Protein AF-A0A3A5JEG5-F1 (afdb_monomer_lite)

Secondary structure (DSSP, 8-state):
--HHHHHHHHHHHHHHHHHHHHHHHHHSSS-HHHHHHHHHH-EEEEESTT-TTT-EEEEE-TTHHHHHHHHHHHHSGGGG-SSS-----

Radius of gyration: 19.75 Å; chains: 1; bounding box: 59×29×47 Å

Foldseek 3Di:
DPPVVVVVVVVVVVVVVCVVCVVVQVPDPADPVLVVLQVVQKDWDWPPPVDPVRTDIDIDNVRVVVCVVVSVVVPDPVVPVPPDDDDDD

pLDDT: mean 84.28, std 16.09, range [39.91, 97.0]

Sequence (89 aa):
MSTRAWGDMIAGDRMAVDREFEGEIEESEFNRQQWGLIMTAVEFEIENPEDHDRARLVADTSKLGHVMGELDNLDSPNAMGGGGGSGNG

Structure (mmCIF, N/CA/C/O backbone):
data_AF-A0A3A5JEG5-F1
#
_entry.id   AF-A0A3A5JEG5-F1
#
loop_
_atom_site.group_PDB
_atom_site.id
_atom_site.type_symbol
_atom_site.label_atom_id
_atom_site.label_alt_id
_atom_site.label_comp_id
_atom_site.label_asym_id
_atom_site.label_entity_id
_atom_site.label_seq_id
_atom_site.pdbx_PDB_ins_code
_atom_site.Cartn_x
_atom_site.Cartn_y
_atom_site.Cartn_z
_atom_site.occupancy
_atom_site.B_iso_or_equiv
_atom_site.auth_seq_id
_atom_site.auth_comp_id
_atom_site.auth_asym_id
_atom_site.auth_atom_id
_atom_site.pdbx_PDB_model_num
ATOM 1 N N . MET A 1 1 ? -12.203 18.351 19.647 1.00 55.62 1 MET A N 1
ATOM 2 C CA . MET A 1 1 ? -10.962 17.781 19.085 1.00 55.62 1 MET A CA 1
ATOM 3 C C . MET A 1 1 ? -10.569 18.634 17.890 1.00 55.62 1 MET A C 1
ATOM 5 O O . MET A 1 1 ? -11.348 18.706 16.952 1.00 55.62 1 MET A O 1
ATOM 9 N N . SER A 1 2 ? -9.467 19.387 17.964 1.00 58.41 2 SER A N 1
ATOM 10 C CA . SER A 1 2 ? -9.037 20.234 16.839 1.00 58.41 2 SER A CA 1
ATOM 11 C C . SER A 1 2 ? -8.435 19.348 15.748 1.00 58.41 2 SER A C 1
ATOM 13 O O . SER A 1 2 ? -7.679 18.437 16.072 1.00 58.41 2 SER A O 1
ATOM 15 N N . THR A 1 3 ? -8.749 19.609 14.479 1.00 62.72 3 THR A N 1
ATOM 16 C CA . THR A 1 3 ? -8.340 18.827 13.295 1.00 62.72 3 THR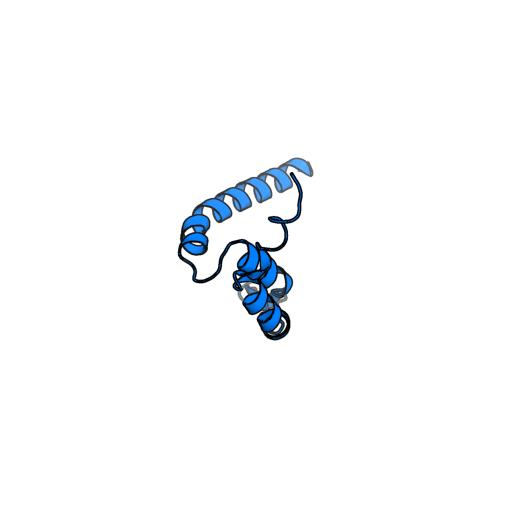 A CA 1
ATOM 17 C C . THR A 1 3 ? -6.831 18.527 13.228 1.00 62.72 3 THR A C 1
ATOM 19 O O . THR A 1 3 ? -6.419 17.558 12.611 1.00 62.72 3 THR A O 1
ATOM 22 N N . ARG A 1 4 ? -5.991 19.317 13.908 1.00 68.56 4 ARG A N 1
ATOM 23 C CA . ARG A 1 4 ? -4.539 19.080 13.998 1.00 68.56 4 ARG A CA 1
ATOM 24 C C . ARG A 1 4 ? -4.168 17.818 14.793 1.00 68.56 4 ARG A C 1
ATOM 26 O O . ARG A 1 4 ? -3.233 17.133 14.421 1.00 68.56 4 ARG A O 1
ATOM 33 N N . ALA A 1 5 ? -4.931 17.464 15.830 1.00 82.19 5 ALA A N 1
ATOM 34 C CA . ALA A 1 5 ? -4.559 16.378 16.741 1.00 82.19 5 ALA A CA 1
ATOM 35 C C . ALA A 1 5 ? -4.660 14.975 16.115 1.00 82.19 5 ALA A C 1
ATOM 37 O O . ALA A 1 5 ? -3.851 14.110 16.429 1.00 82.19 5 ALA A O 1
ATOM 38 N N . TRP A 1 6 ? -5.643 14.735 15.238 1.00 88.06 6 TRP A N 1
ATOM 39 C CA . TRP A 1 6 ? -5.763 13.439 14.557 1.00 88.06 6 TRP A CA 1
ATOM 40 C C . TRP A 1 6 ? -4.766 13.314 13.399 1.00 88.06 6 TRP A C 1
ATOM 42 O O . TRP A 1 6 ? -4.251 12.229 13.162 1.00 88.06 6 TRP A O 1
ATOM 52 N N . GLY A 1 7 ? -4.455 14.421 12.713 1.00 89.19 7 GLY A N 1
ATOM 53 C CA . GLY A 1 7 ? -3.444 14.437 11.654 1.00 89.19 7 GLY A CA 1
ATOM 54 C C . GLY A 1 7 ? -2.052 14.109 12.192 1.00 89.19 7 GLY A C 1
ATOM 55 O O . GLY A 1 7 ? -1.369 13.259 11.629 1.00 89.19 7 GLY A O 1
ATOM 56 N N . ASP A 1 8 ? -1.676 14.711 13.323 1.00 91.00 8 ASP A N 1
ATOM 57 C CA . ASP A 1 8 ? -0.395 14.436 13.986 1.00 91.00 8 ASP A CA 1
ATOM 58 C C . ASP A 1 8 ? -0.300 12.973 14.462 1.00 91.00 8 ASP A C 1
ATOM 60 O O . ASP A 1 8 ? 0.760 12.359 14.355 1.00 91.00 8 ASP A O 1
ATOM 64 N N . MET A 1 9 ? -1.413 12.395 14.933 1.00 90.19 9 MET A N 1
ATOM 65 C CA . MET A 1 9 ? -1.495 10.981 15.322 1.00 90.19 9 MET A CA 1
ATOM 66 C C . MET A 1 9 ? -1.260 10.054 14.123 1.00 90.19 9 MET A C 1
ATOM 68 O O . MET A 1 9 ? -0.366 9.217 14.173 1.00 90.19 9 MET A O 1
ATOM 72 N N . ILE A 1 10 ? -1.988 10.258 13.019 1.00 89.19 10 ILE A N 1
ATOM 73 C CA . ILE A 1 10 ? -1.831 9.439 11.807 1.00 89.19 10 ILE A CA 1
ATOM 74 C C . ILE A 1 10 ? -0.423 9.583 11.221 1.00 89.19 10 ILE A C 1
ATOM 76 O O . ILE A 1 10 ? 0.168 8.594 10.796 1.00 89.19 10 ILE A O 1
ATOM 80 N N . ALA A 1 11 ? 0.137 10.795 11.203 1.00 92.94 11 ALA A N 1
ATOM 81 C CA . ALA A 1 11 ? 1.501 11.013 10.729 1.00 92.94 11 ALA A CA 1
ATOM 82 C C . ALA A 1 11 ? 2.532 10.279 11.604 1.00 92.94 11 ALA A C 1
ATOM 84 O O . ALA A 1 11 ? 3.467 9.673 11.080 1.00 92.94 11 ALA A O 1
ATOM 85 N N . GLY A 1 12 ? 2.353 10.307 12.929 1.00 93.50 12 GLY A N 1
ATOM 86 C CA . GLY A 1 12 ? 3.182 9.568 13.879 1.00 93.50 12 GLY A CA 1
ATOM 87 C C . GLY A 1 12 ? 3.136 8.058 13.650 1.00 93.50 12 GLY A C 1
ATOM 88 O O . GLY A 1 12 ? 4.190 7.433 13.514 1.00 93.50 12 GLY A O 1
ATOM 89 N N . ASP A 1 13 ? 1.930 7.500 13.542 1.00 93.06 13 ASP A N 1
ATOM 90 C CA . ASP A 1 13 ? 1.712 6.073 13.289 1.00 93.06 13 ASP A CA 1
ATOM 91 C C . ASP A 1 13 ? 2.291 5.659 11.933 1.00 93.06 13 ASP A C 1
ATOM 93 O O . ASP A 1 13 ? 2.998 4.656 11.841 1.00 93.06 13 ASP A O 1
ATOM 97 N N . ARG A 1 14 ? 2.095 6.476 10.889 1.00 91.88 14 ARG A N 1
ATOM 98 C CA . ARG A 1 14 ? 2.681 6.230 9.566 1.00 91.88 14 ARG A CA 1
ATOM 99 C C . ARG A 1 14 ? 4.200 6.140 9.632 1.00 91.88 14 ARG A C 1
ATOM 101 O O . ARG A 1 14 ? 4.766 5.187 9.114 1.00 91.88 14 ARG A O 1
ATOM 108 N N . MET A 1 15 ? 4.852 7.093 10.299 1.00 92.75 15 MET A N 1
ATOM 109 C CA . MET A 1 15 ? 6.307 7.065 10.456 1.00 92.75 15 MET A CA 1
ATOM 110 C C . MET A 1 15 ? 6.788 5.850 11.259 1.00 92.75 15 MET A C 1
ATOM 112 O O . MET A 1 15 ? 7.919 5.411 11.065 1.00 92.75 15 MET A O 1
ATOM 116 N N . ALA A 1 16 ? 5.990 5.340 12.202 1.00 93.19 16 ALA A N 1
ATOM 117 C CA . ALA A 1 16 ? 6.325 4.121 12.934 1.00 93.19 16 ALA A CA 1
ATOM 118 C C . ALA A 1 16 ? 6.277 2.892 12.021 1.00 93.19 16 ALA A C 1
ATOM 120 O O . ALA A 1 16 ? 7.259 2.154 11.981 1.00 93.19 16 ALA A O 1
ATOM 121 N N . VAL A 1 17 ? 5.204 2.748 11.239 1.00 90.88 17 VAL A N 1
ATOM 122 C CA . VAL A 1 17 ? 5.058 1.684 10.235 1.00 90.88 17 VAL A CA 1
ATOM 123 C C . VAL A 1 17 ? 6.165 1.769 9.181 1.00 90.88 17 VAL A C 1
ATOM 125 O O . VAL A 1 17 ? 6.780 0.759 8.866 1.00 90.88 17 VAL A O 1
ATOM 128 N N . ASP A 1 18 ? 6.490 2.968 8.689 1.00 89.94 18 ASP A N 1
ATOM 129 C CA . ASP A 1 18 ? 7.565 3.156 7.705 1.00 89.94 18 ASP A CA 1
ATOM 130 C C . ASP A 1 18 ? 8.910 2.617 8.214 1.00 89.94 18 ASP A C 1
ATOM 132 O O . ASP A 1 18 ? 9.640 1.986 7.458 1.00 89.94 18 ASP A O 1
ATOM 136 N N . ARG A 1 19 ? 9.228 2.821 9.500 1.00 90.19 19 ARG A N 1
ATOM 137 C CA . ARG A 1 19 ? 10.464 2.298 10.106 1.00 90.19 19 ARG A CA 1
ATOM 138 C C . ARG A 1 19 ? 10.432 0.790 10.332 1.00 90.19 19 ARG A C 1
ATOM 140 O O . ARG A 1 19 ? 11.471 0.152 10.237 1.00 90.19 19 ARG A O 1
ATOM 147 N N . GLU A 1 20 ? 9.275 0.240 10.688 1.00 91.81 20 GLU A N 1
ATOM 148 C CA . GLU A 1 20 ? 9.110 -1.200 10.916 1.00 91.81 20 GLU A CA 1
ATOM 149 C C . GLU A 1 20 ? 9.303 -1.990 9.618 1.00 91.81 20 GLU A C 1
ATOM 151 O O . GLU A 1 20 ? 10.010 -2.994 9.608 1.00 91.81 20 GLU A O 1
ATOM 156 N N . PHE A 1 21 ? 8.751 -1.482 8.516 1.00 87.75 21 PHE A N 1
ATOM 157 C CA . PHE A 1 21 ? 8.777 -2.147 7.213 1.00 87.75 21 PHE A CA 1
ATOM 158 C C . PHE A 1 21 ? 9.973 -1.763 6.333 1.00 87.75 21 PHE A C 1
ATOM 160 O O . PHE A 1 21 ? 10.140 -2.338 5.259 1.00 87.75 21 PHE A O 1
ATOM 167 N N . GLU A 1 22 ? 10.826 -0.821 6.754 1.00 87.81 22 GLU A N 1
ATOM 168 C CA . GLU A 1 22 ? 11.986 -0.397 5.957 1.00 87.81 22 GLU A CA 1
ATOM 169 C C . GLU A 1 22 ? 12.906 -1.577 5.617 1.00 87.81 22 GLU A C 1
ATOM 171 O O . GLU A 1 22 ? 13.279 -1.733 4.456 1.00 87.81 22 GLU A O 1
ATOM 176 N N . GLY A 1 23 ? 13.192 -2.448 6.591 1.00 87.88 23 GLY A N 1
ATOM 177 C CA . GLY A 1 23 ? 14.016 -3.640 6.369 1.00 87.88 23 GLY A CA 1
ATOM 178 C C . GLY A 1 23 ? 13.396 -4.616 5.367 1.00 87.88 23 GLY A C 1
ATOM 179 O O . GLY A 1 23 ? 14.086 -5.090 4.475 1.00 87.88 23 GLY A O 1
ATOM 180 N N . GLU A 1 24 ? 12.085 -4.856 5.447 1.00 88.19 24 GLU A N 1
ATOM 181 C CA . GLU A 1 24 ? 11.384 -5.749 4.512 1.00 88.19 24 GLU A CA 1
ATOM 182 C C . GLU A 1 24 ? 11.387 -5.200 3.080 1.00 88.19 24 GLU A C 1
ATOM 184 O O . GLU A 1 24 ? 11.549 -5.955 2.122 1.00 88.19 24 GLU A O 1
ATOM 189 N N . ILE A 1 25 ? 11.246 -3.880 2.923 1.00 86.62 25 ILE A N 1
ATOM 190 C CA . ILE A 1 25 ? 11.330 -3.224 1.613 1.00 86.62 25 ILE A CA 1
ATOM 191 C C . ILE A 1 25 ? 12.754 -3.318 1.054 1.00 86.62 25 ILE A C 1
ATOM 193 O O . ILE A 1 25 ? 12.924 -3.583 -0.136 1.00 86.62 25 ILE A O 1
ATOM 197 N N . GLU A 1 26 ? 13.774 -3.108 1.889 1.00 86.31 26 GLU A N 1
ATOM 198 C CA . GLU A 1 26 ? 15.181 -3.197 1.479 1.00 86.31 26 GLU A CA 1
ATOM 199 C C . GLU A 1 26 ? 15.624 -4.624 1.140 1.00 86.31 26 GLU A C 1
ATOM 201 O O . GLU A 1 26 ? 16.439 -4.805 0.236 1.00 86.31 26 GLU A O 1
ATOM 206 N N . GLU A 1 27 ? 15.078 -5.626 1.828 1.00 89.81 27 GLU A N 1
ATOM 207 C CA . GLU A 1 27 ? 15.332 -7.047 1.568 1.00 89.81 27 GLU A CA 1
ATOM 208 C C . GLU A 1 27 ? 14.485 -7.615 0.419 1.00 89.81 27 GLU A C 1
ATOM 210 O O . GLU A 1 27 ? 14.709 -8.749 -0.014 1.00 89.81 27 GLU A O 1
ATOM 215 N N . SER A 1 28 ? 13.515 -6.851 -0.087 1.00 88.88 28 SER A N 1
ATOM 216 C CA . SER A 1 28 ? 12.649 -7.305 -1.171 1.00 88.88 28 SER A CA 1
ATOM 217 C C . SER A 1 28 ? 13.395 -7.443 -2.505 1.00 88.88 28 SER A C 1
ATOM 219 O O . SER A 1 28 ? 14.428 -6.821 -2.750 1.00 88.88 28 SER A O 1
ATOM 221 N N . GLU A 1 29 ? 12.812 -8.216 -3.421 1.00 89.56 29 GLU A N 1
ATOM 222 C CA . GLU A 1 29 ? 13.310 -8.356 -4.795 1.00 89.56 29 GLU A CA 1
ATOM 223 C C . GLU A 1 29 ? 13.143 -7.085 -5.648 1.00 89.56 29 GLU A C 1
ATOM 225 O O . GLU A 1 29 ? 13.744 -6.979 -6.716 1.00 89.56 29 GLU A O 1
ATOM 230 N N . PHE A 1 30 ? 12.354 -6.114 -5.178 1.00 89.94 30 PHE A N 1
ATOM 231 C CA . PHE A 1 30 ? 12.047 -4.883 -5.897 1.00 89.94 30 PHE A CA 1
ATOM 232 C C . PHE A 1 30 ? 12.816 -3.695 -5.320 1.00 89.94 30 PHE A C 1
ATOM 234 O O . PHE A 1 30 ? 12.857 -3.457 -4.114 1.00 89.94 30 PHE A O 1
ATOM 241 N N . ASN A 1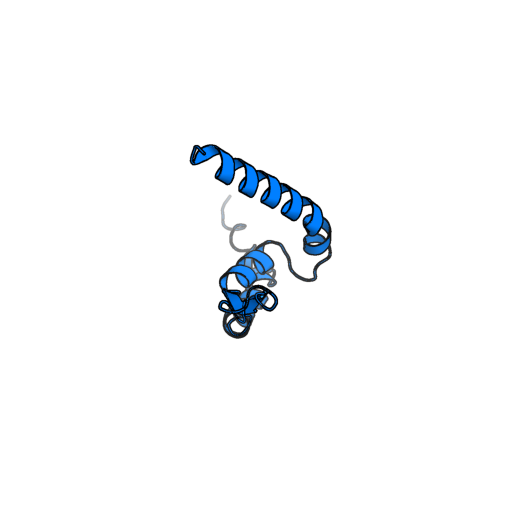 31 ? 13.364 -2.858 -6.195 1.00 88.12 31 ASN A N 1
ATOM 242 C CA . ASN A 1 31 ? 13.948 -1.593 -5.775 1.00 88.12 31 ASN A CA 1
ATOM 243 C C . ASN A 1 31 ? 12.860 -0.564 -5.395 1.00 88.12 31 ASN A C 1
ATOM 245 O O . ASN A 1 31 ? 11.673 -0.708 -5.698 1.00 88.12 31 ASN A O 1
ATOM 249 N N . ARG A 1 32 ? 13.269 0.541 -4.757 1.00 86.50 32 ARG A N 1
ATOM 250 C CA . ARG A 1 32 ? 12.337 1.585 -4.287 1.00 86.50 32 ARG A CA 1
ATOM 251 C C . ARG A 1 32 ? 11.477 2.201 -5.409 1.00 86.50 32 ARG A C 1
ATOM 253 O O . 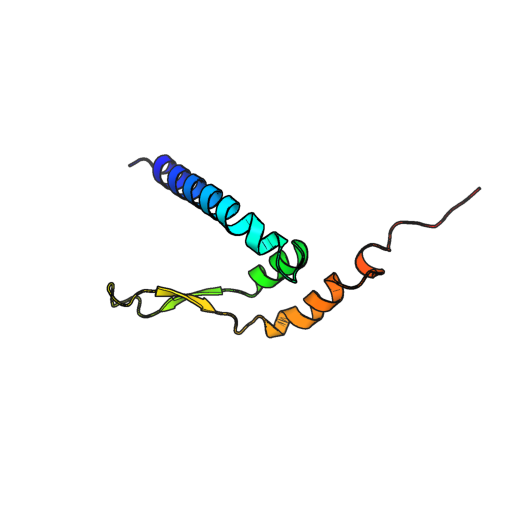ARG A 1 32 ? 10.343 2.590 -5.146 1.00 86.50 32 ARG A O 1
ATOM 260 N N . GLN A 1 33 ? 11.980 2.294 -6.645 1.00 89.94 33 GLN A N 1
ATOM 261 C CA . GLN A 1 33 ? 11.208 2.815 -7.785 1.00 89.94 33 GLN A CA 1
ATOM 262 C C . GLN A 1 33 ? 10.154 1.809 -8.257 1.00 89.94 33 GLN A C 1
ATOM 264 O O . GLN A 1 33 ? 9.016 2.196 -8.522 1.00 89.94 33 GLN A O 1
ATOM 269 N N . GLN A 1 34 ? 10.507 0.522 -8.295 1.00 92.44 34 GLN A N 1
ATOM 270 C CA . GLN A 1 34 ? 9.576 -0.561 -8.607 1.00 92.44 34 GLN A CA 1
ATOM 271 C C . GLN A 1 34 ? 8.449 -0.637 -7.570 1.00 92.44 34 GLN A C 1
ATOM 273 O O . GLN A 1 34 ? 7.282 -0.675 -7.954 1.00 92.44 34 GLN A O 1
ATOM 278 N N . TRP A 1 35 ? 8.757 -0.528 -6.273 1.00 91.94 35 TRP A N 1
ATOM 279 C CA . TRP A 1 35 ? 7.729 -0.401 -5.230 1.00 91.94 35 TRP A CA 1
ATOM 280 C C . TRP A 1 35 ? 6.817 0.806 -5.434 1.00 91.94 35 TRP A C 1
ATOM 282 O O . TRP A 1 35 ? 5.602 0.696 -5.273 1.00 91.94 35 TRP A O 1
ATOM 292 N N . GLY A 1 36 ? 7.385 1.947 -5.833 1.00 91.19 36 GLY A N 1
ATOM 293 C CA . GLY A 1 36 ? 6.610 3.133 -6.185 1.00 91.19 36 GLY A CA 1
ATOM 294 C C . GLY A 1 36 ? 5.583 2.848 -7.281 1.00 91.19 36 GLY A C 1
ATOM 295 O O . GLY A 1 36 ? 4.423 3.221 -7.132 1.00 91.19 36 GLY A O 1
ATOM 296 N N . LEU A 1 37 ? 5.984 2.141 -8.342 1.00 94.56 37 LEU A N 1
ATOM 297 C CA . LEU A 1 37 ? 5.097 1.753 -9.438 1.00 94.56 37 LEU A CA 1
ATOM 298 C C . LEU A 1 37 ? 4.053 0.712 -9.004 1.00 94.56 37 LEU A C 1
ATOM 300 O O . LEU A 1 37 ? 2.873 0.893 -9.303 1.00 94.56 37 LEU A O 1
ATOM 304 N N . ILE A 1 38 ? 4.449 -0.321 -8.253 1.00 93.50 38 ILE A N 1
ATOM 305 C CA . ILE A 1 38 ? 3.534 -1.328 -7.683 1.00 93.50 38 ILE A CA 1
ATOM 306 C C . ILE A 1 38 ? 2.411 -0.639 -6.903 1.00 93.50 38 ILE A C 1
ATOM 308 O O . ILE A 1 38 ? 1.238 -0.908 -7.149 1.00 93.50 38 ILE A O 1
ATOM 312 N N . MET A 1 39 ? 2.750 0.316 -6.033 1.00 93.62 39 MET A N 1
ATOM 313 C CA . MET A 1 39 ? 1.772 1.035 -5.209 1.00 93.62 39 MET A CA 1
ATOM 314 C C . MET A 1 39 ? 0.779 1.887 -6.014 1.00 93.62 39 MET A C 1
ATOM 316 O O . MET A 1 39 ? -0.275 2.226 -5.486 1.00 93.62 39 MET A O 1
ATOM 320 N N . THR A 1 40 ? 1.061 2.217 -7.281 1.00 95.00 40 THR A N 1
ATOM 321 C CA . TH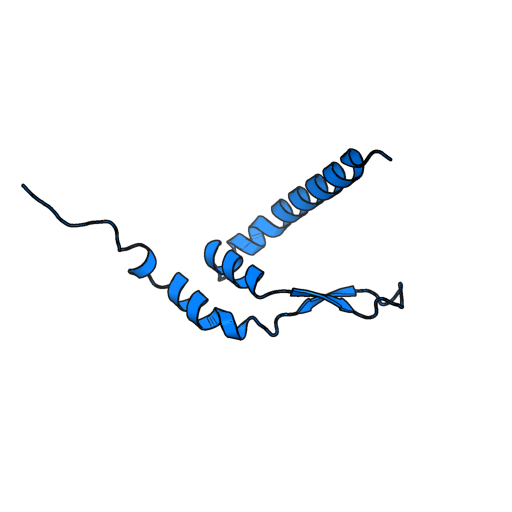R A 1 40 ? 0.081 2.893 -8.158 1.00 95.00 40 THR A CA 1
ATOM 322 C C . THR A 1 40 ? -0.992 1.954 -8.709 1.00 95.00 40 THR A C 1
ATOM 324 O O . THR A 1 40 ? -2.047 2.416 -9.137 1.00 95.00 40 THR A O 1
ATOM 327 N N . ALA A 1 41 ? -0.721 0.648 -8.707 1.00 96.81 41 ALA A N 1
ATOM 328 C CA . ALA A 1 41 ? -1.609 -0.394 -9.208 1.00 96.81 41 ALA A CA 1
ATOM 329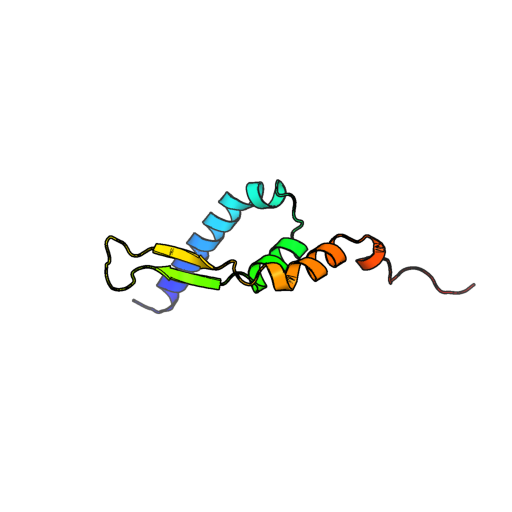 C C . ALA A 1 41 ? -2.244 -1.231 -8.086 1.00 96.81 41 ALA A C 1
ATOM 331 O O . ALA A 1 41 ? -2.999 -2.158 -8.375 1.00 96.81 41 ALA A O 1
ATOM 332 N N . VAL A 1 42 ? -1.948 -0.913 -6.824 1.00 96.31 42 VAL A N 1
ATOM 333 C CA . VAL A 1 42 ? -2.616 -1.490 -5.657 1.00 96.31 42 VAL A CA 1
ATOM 334 C C . VAL A 1 42 ? -3.707 -0.538 -5.198 1.00 96.31 42 VAL A C 1
ATOM 336 O O . VAL A 1 42 ? -3.456 0.637 -4.932 1.00 96.31 42 VAL A O 1
ATOM 339 N N . GLU A 1 43 ? -4.917 -1.064 -5.067 1.00 96.00 43 GLU A N 1
ATOM 340 C CA . GLU A 1 43 ? -6.036 -0.356 -4.451 1.00 96.00 43 GLU A CA 1
ATOM 341 C C . GLU A 1 43 ? -6.382 -1.016 -3.118 1.00 96.00 43 GLU A C 1
ATOM 343 O O . GLU A 1 43 ? -6.100 -2.191 -2.900 1.00 96.00 43 GLU A O 1
ATOM 348 N N . PHE A 1 44 ? -6.954 -0.250 -2.192 1.00 95.06 44 PHE A N 1
ATOM 349 C CA . PHE A 1 44 ? -7.360 -0.770 -0.891 1.00 95.06 44 PHE A CA 1
ATOM 350 C C . PHE A 1 44 ? -8.874 -0.715 -0.760 1.00 95.06 44 PHE A C 1
ATOM 352 O O . PHE A 1 44 ? -9.482 0.340 -0.949 1.00 95.06 44 PHE A O 1
ATOM 359 N N . GLU A 1 45 ? -9.464 -1.841 -0.378 1.00 95.12 45 GLU A N 1
ATOM 360 C CA . GLU A 1 45 ? -10.899 -1.981 -0.158 1.00 95.12 45 GLU A CA 1
ATOM 361 C C . GLU A 1 45 ? -11.182 -2.472 1.262 1.00 95.12 45 GLU A C 1
ATOM 363 O O . GLU A 1 45 ? -10.340 -3.098 1.908 1.00 95.12 45 GLU A O 1
ATOM 368 N N . ILE A 1 46 ? -12.381 -2.178 1.766 1.00 95.81 46 ILE A N 1
ATOM 369 C CA . ILE A 1 46 ? -12.870 -2.735 3.028 1.00 95.81 46 ILE A CA 1
ATOM 370 C C . ILE A 1 46 ? -13.838 -3.864 2.684 1.00 95.81 46 ILE A C 1
ATOM 372 O O . ILE A 1 46 ? -14.940 -3.608 2.201 1.00 95.81 46 ILE A O 1
ATOM 376 N N . GLU A 1 47 ? -13.440 -5.105 2.946 1.00 96.12 47 GLU A N 1
ATOM 377 C CA . GLU A 1 47 ? -14.325 -6.266 2.841 1.00 96.12 47 GLU A CA 1
ATOM 378 C C . GLU A 1 47 ? -15.312 -6.306 4.012 1.00 96.12 47 GLU A C 1
ATOM 380 O O . GLU A 1 47 ? -14.919 -6.069 5.151 1.00 96.12 47 GLU A O 1
ATOM 385 N N . ASN A 1 48 ? -16.569 -6.688 3.747 1.00 96.00 48 ASN A N 1
ATOM 386 C CA . ASN A 1 48 ? -17.666 -6.761 4.730 1.00 96.00 48 ASN A CA 1
ATOM 387 C C . ASN A 1 48 ? -17.835 -5.464 5.565 1.00 96.00 48 ASN A C 1
ATOM 389 O O . ASN A 1 48 ? -17.849 -5.532 6.796 1.00 96.00 48 ASN A O 1
ATOM 393 N N . PRO A 1 49 ? -17.936 -4.272 4.944 1.00 96.12 49 PRO A N 1
ATOM 394 C CA . PRO A 1 49 ? -17.951 -2.993 5.666 1.00 96.12 49 PRO A CA 1
ATOM 395 C C . PRO A 1 49 ? -19.150 -2.821 6.616 1.00 96.12 49 PRO A C 1
ATOM 397 O O . PRO A 1 49 ? -19.105 -1.998 7.528 1.00 96.12 49 PRO A O 1
ATOM 400 N N . GLU A 1 50 ? -20.228 -3.574 6.408 1.00 97.00 50 GLU A N 1
ATOM 401 C CA . GLU A 1 50 ? -21.431 -3.581 7.240 1.00 97.00 50 GLU A CA 1
ATOM 402 C C . GLU A 1 50 ? -21.313 -4.422 8.522 1.00 97.00 50 GLU A C 1
ATOM 404 O O . GLU A 1 50 ? -22.134 -4.259 9.427 1.00 97.00 50 GLU A O 1
ATOM 409 N N . ASP A 1 51 ? -20.309 -5.298 8.618 1.00 96.94 51 ASP A N 1
ATOM 410 C CA . ASP A 1 51 ? -20.070 -6.174 9.767 1.00 96.94 51 ASP A CA 1
ATOM 411 C C . ASP A 1 51 ? -18.742 -5.805 10.432 1.00 96.94 51 ASP A C 1
ATOM 413 O O . ASP A 1 51 ? -17.666 -6.177 9.972 1.00 96.94 51 ASP A O 1
ATOM 417 N N . HIS A 1 52 ? -18.819 -5.079 11.547 1.00 92.62 52 HIS A N 1
ATOM 418 C CA . HIS A 1 52 ? -17.645 -4.572 12.257 1.00 92.62 52 HIS A CA 1
ATOM 419 C C . HIS A 1 52 ? -16.684 -5.680 12.729 1.00 92.62 52 HIS A C 1
ATOM 421 O O . HIS A 1 52 ? -15.481 -5.439 12.807 1.00 92.62 52 HIS A O 1
ATOM 427 N N . ASP A 1 53 ? -17.180 -6.888 13.012 1.00 96.00 53 ASP A N 1
ATOM 428 C CA . ASP A 1 53 ? -16.337 -8.005 13.461 1.00 96.00 53 ASP A CA 1
ATOM 429 C C . ASP A 1 53 ? -15.640 -8.711 12.287 1.00 96.00 53 ASP A C 1
ATOM 431 O O . ASP A 1 53 ? -14.651 -9.428 12.473 1.00 96.00 53 ASP A O 1
ATOM 435 N N . ARG A 1 54 ? -16.141 -8.511 11.062 1.00 95.00 54 ARG A N 1
ATOM 436 C CA . ARG A 1 54 ? -15.597 -9.096 9.827 1.00 95.00 54 ARG A CA 1
ATOM 437 C C . ARG A 1 54 ? -14.936 -8.079 8.901 1.00 95.00 54 ARG A C 1
ATOM 439 O O . ARG A 1 54 ? -14.290 -8.501 7.938 1.00 95.00 54 ARG A O 1
ATOM 446 N N . ALA A 1 55 ? -15.077 -6.789 9.192 1.00 96.69 55 ALA A N 1
ATOM 447 C CA . ALA A 1 55 ? -14.518 -5.704 8.410 1.00 96.69 55 ALA A CA 1
ATOM 448 C C . ALA A 1 55 ? -12.991 -5.821 8.345 1.00 96.69 55 ALA A C 1
ATOM 450 O O . ALA A 1 55 ? -12.308 -5.859 9.372 1.00 96.69 55 ALA A O 1
ATOM 451 N N . ARG A 1 56 ? -12.439 -5.872 7.130 1.00 95.69 56 ARG A N 1
ATOM 452 C CA . ARG A 1 56 ? -10.990 -5.965 6.920 1.00 95.69 56 ARG A CA 1
ATOM 453 C C . ARG A 1 56 ? -10.553 -5.080 5.766 1.00 95.69 56 ARG A C 1
ATOM 455 O O . ARG A 1 56 ? -11.150 -5.128 4.698 1.00 95.69 56 ARG A O 1
ATOM 462 N N . LEU A 1 57 ? -9.476 -4.325 5.978 1.00 93.44 57 LEU A N 1
ATOM 463 C CA . LEU A 1 57 ? -8.759 -3.657 4.898 1.00 93.44 57 LEU A CA 1
ATOM 464 C C . LEU A 1 57 ? -7.967 -4.705 4.107 1.00 93.44 57 LEU A C 1
ATOM 466 O O . LEU A 1 57 ? -7.103 -5.378 4.673 1.00 93.44 57 LEU A O 1
ATOM 470 N N . VAL A 1 58 ? -8.267 -4.850 2.823 1.00 96.12 58 VAL A N 1
ATOM 471 C CA . VAL A 1 58 ? -7.583 -5.772 1.912 1.00 96.12 58 VAL A CA 1
ATOM 472 C C . VAL A 1 58 ? -6.989 -5.004 0.739 1.00 96.12 58 VAL A C 1
ATOM 474 O O . VAL A 1 58 ? -7.486 -3.944 0.361 1.00 96.12 58 VAL A O 1
ATOM 477 N N . ALA A 1 59 ? -5.905 -5.534 0.180 1.00 95.69 59 ALA A N 1
ATOM 478 C CA . ALA A 1 59 ? -5.294 -4.997 -1.027 1.00 95.69 59 ALA A CA 1
ATOM 479 C C . ALA A 1 59 ? -5.894 -5.687 -2.260 1.00 95.69 59 ALA A C 1
ATOM 481 O O . ALA A 1 59 ? -5.765 -6.905 -2.409 1.00 95.69 59 ALA A O 1
ATOM 482 N N . ASP A 1 60 ? -6.503 -4.912 -3.155 1.00 96.31 60 ASP A N 1
ATOM 483 C CA . ASP A 1 60 ? -6.799 -5.353 -4.511 1.00 96.31 60 ASP A CA 1
ATOM 484 C C . ASP A 1 60 ? -5.539 -5.213 -5.375 1.00 96.31 60 ASP A C 1
ATOM 486 O O . ASP A 1 60 ? -4.988 -4.129 -5.575 1.00 96.31 60 ASP A O 1
ATOM 490 N N . THR A 1 61 ? -5.084 -6.353 -5.885 1.00 96.12 61 THR A N 1
ATOM 491 C CA . THR A 1 61 ? -3.890 -6.496 -6.725 1.00 96.12 61 THR A CA 1
ATOM 492 C C . THR A 1 61 ? -4.237 -6.874 -8.165 1.00 96.12 61 THR A C 1
ATOM 494 O O . THR A 1 61 ? -3.347 -7.150 -8.972 1.00 96.12 61 THR A O 1
ATOM 497 N N . SER A 1 62 ? -5.524 -6.855 -8.526 1.00 96.44 62 SER A N 1
ATOM 498 C CA . SER A 1 62 ? -6.023 -7.224 -9.855 1.00 96.44 62 SER A CA 1
ATOM 499 C C . SER A 1 62 ? -5.383 -6.412 -10.988 1.00 96.44 62 SER A C 1
ATOM 501 O O . SER A 1 62 ? -5.232 -6.914 -12.104 1.00 96.44 62 SER A O 1
ATOM 503 N N . LYS A 1 63 ? -4.940 -5.181 -10.697 1.00 96.00 63 LYS A N 1
ATOM 504 C CA . LYS A 1 63 ? -4.324 -4.263 -11.664 1.00 96.00 63 LYS A CA 1
ATOM 505 C C . LYS A 1 63 ? -2.807 -4.407 -11.788 1.00 96.00 63 LYS A C 1
ATOM 507 O O . LYS A 1 63 ? -2.234 -3.804 -12.695 1.00 96.00 63 LYS A O 1
ATOM 512 N N . LEU A 1 64 ? -2.148 -5.230 -10.964 1.00 95.00 64 LEU A N 1
ATOM 513 C CA . LEU A 1 64 ? -0.689 -5.401 -11.023 1.00 95.00 64 LEU A CA 1
ATOM 514 C C . LEU A 1 64 ? -0.211 -5.882 -12.398 1.00 95.00 64 LEU A C 1
ATOM 516 O O . LEU A 1 64 ? 0.816 -5.423 -12.893 1.00 95.00 64 LEU A O 1
ATOM 520 N N . GLY A 1 65 ? -0.988 -6.738 -13.067 1.00 94.44 65 GLY A N 1
ATOM 521 C CA . GLY A 1 65 ? -0.659 -7.215 -14.413 1.00 94.44 65 GLY A CA 1
ATOM 522 C C . GLY A 1 65 ? -0.500 -6.094 -15.450 1.00 94.44 65 GLY A C 1
ATOM 523 O O . GLY A 1 65 ? 0.223 -6.273 -16.426 1.00 94.44 65 GLY A O 1
ATOM 524 N N . HIS A 1 66 ? -1.121 -4.928 -15.239 1.00 94.81 66 HIS A N 1
ATOM 525 C CA . HIS A 1 66 ? -1.010 -3.782 -16.145 1.00 94.81 66 HIS A CA 1
ATOM 526 C C . HIS A 1 66 ? 0.321 -3.036 -16.030 1.00 94.81 66 HIS A C 1
ATOM 528 O O . HIS A 1 66 ? 0.718 -2.382 -16.992 1.00 94.81 66 HIS A O 1
ATOM 534 N N . VAL A 1 67 ? 1.006 -3.134 -14.886 1.00 93.81 67 VAL A N 1
ATOM 535 C CA . VAL A 1 67 ? 2.276 -2.433 -14.641 1.00 93.81 67 VAL A CA 1
ATOM 536 C C . VAL A 1 67 ? 3.503 -3.334 -14.769 1.00 93.81 67 VAL A C 1
ATOM 538 O O . VAL A 1 67 ? 4.611 -2.816 -14.820 1.00 93.81 67 VAL A O 1
ATOM 541 N N . MET A 1 68 ? 3.334 -4.657 -14.894 1.00 91.12 68 MET A N 1
ATOM 542 C CA . MET A 1 68 ? 4.453 -5.612 -14.986 1.00 91.12 68 MET A CA 1
ATOM 543 C C . MET A 1 68 ? 5.440 -5.300 -16.117 1.00 91.12 68 MET A C 1
ATOM 545 O O . MET A 1 68 ? 6.642 -5.284 -15.887 1.00 91.12 68 MET A O 1
ATOM 549 N N . GLY A 1 69 ? 4.952 -4.965 -17.315 1.00 91.31 69 GLY A N 1
ATOM 550 C CA . GLY A 1 69 ? 5.849 -4.618 -18.425 1.00 91.31 69 GLY A CA 1
ATOM 551 C C . GLY A 1 69 ? 6.674 -3.350 -18.170 1.00 91.31 69 GLY A C 1
ATOM 552 O O . GLY A 1 69 ? 7.792 -3.236 -18.658 1.00 91.31 69 GLY A O 1
ATOM 553 N N . GLU A 1 70 ? 6.146 -2.409 -17.386 1.00 91.00 70 GLU A N 1
ATOM 554 C CA . GLU A 1 70 ? 6.882 -1.206 -16.989 1.00 91.00 70 GLU A CA 1
ATOM 555 C C . GLU A 1 70 ? 7.832 -1.487 -15.812 1.00 91.00 70 GLU A C 1
ATOM 557 O O . GLU A 1 70 ? 8.925 -0.929 -15.761 1.00 91.00 70 GLU A O 1
ATOM 562 N N . LEU A 1 71 ? 7.473 -2.410 -14.911 1.00 90.81 71 LEU A N 1
ATOM 563 C CA . LEU A 1 71 ? 8.363 -2.891 -13.848 1.00 90.81 71 LEU A CA 1
ATOM 564 C C . LEU A 1 71 ? 9.642 -3.527 -14.411 1.00 90.81 71 LEU A C 1
ATOM 566 O O . LEU A 1 71 ? 10.726 -3.242 -13.898 1.00 90.81 71 LEU A O 1
ATOM 570 N N . ASP A 1 72 ? 9.527 -4.306 -15.490 1.00 88.38 72 ASP A N 1
ATOM 571 C CA . ASP A 1 72 ? 10.672 -4.904 -16.195 1.00 88.38 72 ASP A CA 1
ATOM 572 C C . ASP A 1 72 ? 11.561 -3.834 -16.867 1.00 88.38 72 ASP A C 1
ATOM 574 O O . ASP A 1 72 ? 12.792 -3.944 -16.908 1.00 88.38 72 ASP A O 1
ATOM 578 N N . ASN A 1 73 ? 10.957 -2.752 -17.374 1.00 87.31 73 ASN A N 1
ATOM 579 C CA . ASN A 1 73 ? 11.697 -1.635 -17.970 1.00 87.31 73 ASN A CA 1
ATOM 580 C C . ASN A 1 73 ? 12.512 -0.859 -16.923 1.00 87.31 73 ASN A C 1
ATOM 582 O O . ASN A 1 73 ? 13.611 -0.397 -17.233 1.00 87.31 73 ASN A O 1
ATOM 586 N N . LEU A 1 74 ? 11.998 -0.723 -15.696 1.00 85.56 74 LEU A N 1
ATOM 587 C CA . LEU A 1 74 ? 12.694 -0.048 -14.593 1.00 85.56 74 LEU A CA 1
ATOM 588 C C . LEU A 1 74 ? 13.916 -0.826 -14.089 1.00 85.56 74 LEU A C 1
ATOM 590 O O . LEU A 1 74 ? 14.850 -0.213 -13.574 1.00 85.56 74 LEU A O 1
ATOM 594 N N . ASP A 1 75 ? 13.923 -2.149 -14.249 1.00 74.25 75 ASP A N 1
ATOM 595 C CA . ASP A 1 75 ? 15.082 -2.995 -13.936 1.00 74.25 75 ASP A CA 1
ATOM 596 C C . ASP A 1 75 ? 16.164 -2.930 -15.029 1.00 74.25 75 ASP A C 1
ATOM 598 O O . ASP A 1 75 ? 17.341 -3.224 -14.807 1.00 74.25 75 ASP A O 1
ATOM 602 N N . SER A 1 76 ? 15.789 -2.502 -16.240 1.00 68.25 76 SER A N 1
ATOM 603 C CA . SER A 1 76 ? 16.707 -2.481 -17.370 1.00 68.25 76 SER A CA 1
ATOM 604 C C . SER A 1 76 ? 17.804 -1.416 -17.177 1.00 68.25 76 SER A C 1
ATOM 606 O O . SER A 1 76 ? 17.505 -0.221 -17.087 1.00 68.25 76 SER A O 1
ATOM 608 N N . PRO A 1 77 ? 19.102 -1.786 -17.239 1.00 58.16 77 PRO A N 1
ATOM 609 C CA . PRO A 1 77 ? 20.232 -0.877 -16.994 1.00 58.16 77 PRO A CA 1
ATOM 610 C C . PRO A 1 77 ? 20.322 0.300 -17.983 1.00 58.16 77 PRO A C 1
ATOM 612 O O . PRO A 1 77 ? 21.076 1.250 -17.771 1.00 58.16 77 PRO A O 1
ATOM 615 N N . ASN A 1 78 ? 19.528 0.277 -19.056 1.00 54.72 78 ASN A N 1
ATOM 616 C CA . ASN A 1 78 ? 19.446 1.351 -20.039 1.00 54.72 78 ASN A CA 1
ATOM 617 C C . ASN A 1 78 ? 18.611 2.556 -19.561 1.00 54.72 78 ASN A C 1
ATOM 619 O O . ASN A 1 78 ? 18.754 3.635 -20.137 1.00 54.72 78 ASN A O 1
ATOM 623 N N . ALA A 1 79 ? 17.791 2.422 -18.511 1.00 55.00 79 ALA A N 1
ATOM 624 C CA . ALA A 1 79 ? 16.968 3.520 -17.988 1.00 55.00 79 ALA A CA 1
ATOM 625 C C . ALA A 1 79 ? 17.791 4.615 -17.268 1.00 55.00 79 ALA A C 1
ATOM 627 O O . ALA A 1 79 ? 17.337 5.751 -17.148 1.00 55.00 79 ALA A O 1
ATOM 628 N N . MET A 1 80 ? 19.037 4.320 -16.869 1.00 55.53 80 MET A N 1
ATOM 629 C CA . MET A 1 80 ? 19.988 5.287 -16.289 1.00 55.53 80 MET A CA 1
ATOM 630 C C . MET A 1 80 ? 21.218 5.566 -17.178 1.00 55.53 80 MET A C 1
ATOM 632 O O . MET A 1 80 ? 22.230 6.075 -16.702 1.00 55.53 80 MET A O 1
ATOM 636 N N . GLY A 1 81 ? 21.153 5.263 -18.481 1.00 52.81 81 GLY A N 1
ATOM 637 C CA . GLY A 1 81 ? 22.269 5.461 -19.423 1.00 52.81 81 GLY A CA 1
ATOM 638 C C . GLY A 1 81 ? 22.156 6.674 -20.357 1.00 52.81 81 GLY A C 1
ATOM 639 O O . GLY A 1 81 ? 23.050 6.910 -21.165 1.00 52.81 81 GLY A O 1
ATOM 640 N N . GLY A 1 82 ? 21.072 7.450 -20.290 1.00 49.41 82 GLY A N 1
ATOM 641 C CA . GLY A 1 82 ? 20.760 8.531 -21.238 1.00 49.41 82 GLY A CA 1
ATOM 642 C C . GLY A 1 82 ? 21.293 9.913 -20.850 1.00 49.41 82 GLY A C 1
ATOM 643 O O . GLY A 1 82 ? 20.570 10.894 -20.981 1.00 49.41 82 GLY A O 1
ATOM 644 N N . GLY A 1 83 ? 22.514 10.014 -20.321 1.00 50.50 83 GLY A N 1
ATOM 645 C CA . GLY A 1 83 ? 23.041 11.285 -19.809 1.00 50.50 83 GLY A CA 1
ATOM 646 C C . GLY A 1 83 ? 24.557 11.329 -19.666 1.00 50.50 83 GLY A C 1
ATOM 647 O O . GLY A 1 83 ? 25.068 11.911 -18.718 1.00 50.50 83 GLY A O 1
ATOM 648 N N . GLY A 1 84 ? 25.296 10.687 -20.568 1.00 52.53 84 GLY A N 1
ATOM 649 C CA . GLY A 1 84 ? 26.753 10.676 -20.507 1.00 52.53 84 GLY A CA 1
ATOM 650 C C . GLY A 1 84 ? 27.374 10.369 -21.857 1.00 52.53 84 GLY A C 1
ATOM 651 O O . GLY A 1 84 ? 27.688 9.221 -22.141 1.00 52.53 84 GLY A O 1
ATOM 652 N N . GLY A 1 85 ? 27.578 11.399 -22.680 1.00 56.69 85 GLY A N 1
ATOM 653 C CA . GLY A 1 85 ? 28.495 11.306 -23.817 1.00 56.69 85 GLY A CA 1
ATOM 654 C C . GLY A 1 85 ? 28.011 11.977 -25.096 1.00 56.69 85 GLY A C 1
ATOM 655 O O . GLY A 1 85 ? 27.398 11.326 -25.934 1.00 56.69 85 GLY A O 1
ATOM 656 N N . SER A 1 86 ? 28.341 13.262 -25.256 1.00 42.22 86 SER A N 1
ATOM 657 C CA . SER A 1 86 ? 28.631 13.965 -26.529 1.00 42.22 86 SER A CA 1
ATOM 658 C C . SER A 1 86 ? 28.852 15.444 -26.190 1.00 42.22 86 SER A C 1
ATOM 660 O O . SER A 1 86 ? 27.897 16.146 -25.885 1.00 42.22 86 SER A O 1
ATOM 662 N N . GLY A 1 87 ? 30.081 15.919 -25.990 1.00 46.00 87 GLY A N 1
ATOM 663 C CA . GLY A 1 87 ? 31.047 16.363 -27.013 1.00 46.00 87 GLY A CA 1
ATOM 664 C C . GLY A 1 87 ? 31.579 17.731 -26.527 1.00 46.00 87 GLY A C 1
ATOM 665 O O . GLY A 1 87 ? 30.887 18.398 -25.769 1.00 46.00 87 GLY A O 1
ATOM 666 N N . ASN A 1 88 ? 32.766 18.247 -26.821 1.00 43.50 88 ASN A N 1
ATOM 667 C CA . ASN A 1 88 ? 33.790 18.003 -27.827 1.00 43.50 88 ASN A CA 1
ATOM 668 C C . ASN A 1 88 ? 35.065 18.731 -27.333 1.00 43.50 88 ASN A C 1
ATOM 670 O O . ASN A 1 88 ? 34.960 19.621 -26.485 1.00 43.50 88 ASN A O 1
ATOM 674 N N . GLY A 1 89 ? 36.233 18.346 -27.85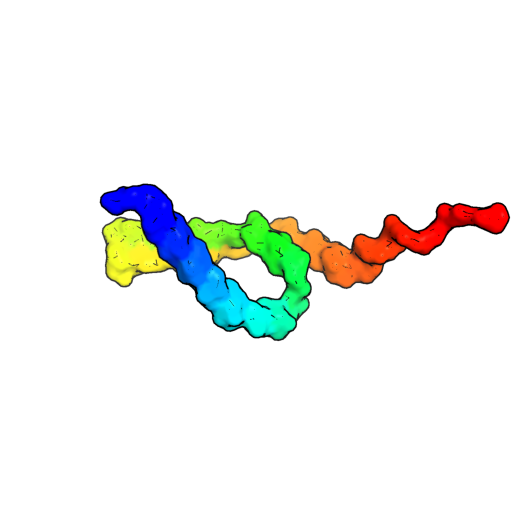5 1.00 39.91 89 GLY A N 1
ATOM 675 C CA . GLY A 1 89 ? 37.501 19.056 -27.640 1.00 39.91 89 GLY A CA 1
ATOM 676 C C . GLY A 1 89 ? 37.547 20.477 -28.191 1.00 39.91 89 GLY A C 1
ATOM 677 O O . GLY A 1 89 ? 36.558 20.921 -28.823 1.00 39.91 89 GLY A O 1
#